Protein AF-A0A7Y9UJR3-F1 (afdb_monomer_lite)

Foldseek 3Di:
DPPPDPPPPPPPPPVCVVVDDDPDPPPPVPPQLEDDPQCQPAQVSVLVVVVPDDPDPPDDHRDCVPPDHDDDPPDDDDDD

Structure (mmCIF, N/CA/C/O backbone):
data_AF-A0A7Y9UJR3-F1
#
_entry.id   AF-A0A7Y9UJR3-F1
#
loop_
_atom_site.group_PDB
_atom_site.id
_atom_site.type_symbol
_atom_site.label_atom_id
_atom_site.label_alt_id
_atom_site.label_comp_id
_atom_site.label_asym_id
_atom_site.label_entity_id
_atom_site.label_seq_id
_atom_site.pdbx_PDB_ins_code
_atom_site.Cartn_x
_atom_site.Cartn_y
_atom_site.Cartn_z
_atom_site.occupancy
_atom_site.B_iso_or_equiv
_atom_site.auth_seq_id
_atom_site.auth_comp_id
_atom_site.auth_asym_id
_atom_site.auth_atom_id
_atom_site.pdbx_PDB_model_num
ATOM 1 N N . MET A 1 1 ? 36.164 0.840 -57.061 1.00 47.12 1 MET A N 1
ATOM 2 C CA . MET A 1 1 ? 36.303 0.222 -55.722 1.00 47.12 1 MET A CA 1
ATOM 3 C C . MET A 1 1 ? 36.160 1.310 -54.663 1.00 47.12 1 MET A C 1
ATOM 5 O O . MET A 1 1 ? 37.146 1.964 -54.354 1.00 47.12 1 MET A O 1
ATOM 9 N N . ARG A 1 2 ? 34.934 1.619 -54.218 1.00 53.75 2 ARG A N 1
ATOM 10 C CA . ARG A 1 2 ? 34.678 2.678 -53.215 1.00 53.75 2 ARG A CA 1
ATOM 11 C C . ARG A 1 2 ? 33.247 2.623 -52.646 1.00 53.75 2 ARG A C 1
ATOM 13 O O . ARG A 1 2 ? 32.642 3.642 -52.362 1.00 53.75 2 ARG A O 1
ATOM 20 N N . THR A 1 3 ? 32.688 1.423 -52.515 1.00 53.38 3 THR A N 1
ATOM 21 C CA . THR A 1 3 ? 31.308 1.186 -52.046 1.00 53.38 3 THR A CA 1
ATOM 22 C C . THR A 1 3 ? 31.305 0.203 -50.879 1.00 53.38 3 THR A C 1
ATOM 24 O O . THR A 1 3 ? 30.608 -0.803 -50.903 1.00 53.38 3 THR A O 1
ATOM 27 N N . LEU A 1 4 ? 32.154 0.444 -49.877 1.00 57.34 4 LEU A N 1
ATOM 28 C CA . LEU A 1 4 ? 32.342 -0.493 -48.764 1.00 57.34 4 LEU A CA 1
ATOM 29 C C . LEU A 1 4 ? 32.575 0.245 -47.438 1.00 57.34 4 LEU A C 1
ATOM 31 O O . LEU A 1 4 ? 33.505 -0.048 -46.702 1.00 57.34 4 LEU A O 1
ATOM 35 N N . ALA A 1 5 ? 31.752 1.259 -47.162 1.00 59.31 5 ALA A N 1
ATOM 36 C CA . ALA A 1 5 ? 31.835 2.046 -45.926 1.00 59.31 5 ALA A CA 1
ATOM 37 C C . ALA A 1 5 ? 30.456 2.354 -45.310 1.00 59.31 5 ALA A C 1
ATOM 39 O O . ALA A 1 5 ? 30.274 3.398 -44.698 1.00 59.31 5 ALA A O 1
ATOM 40 N N . LEU A 1 6 ? 29.470 1.467 -45.483 1.00 55.91 6 LEU A N 1
ATOM 41 C CA . LEU A 1 6 ? 28.131 1.624 -44.886 1.00 55.91 6 LEU A CA 1
ATOM 42 C C . LEU A 1 6 ? 27.700 0.432 -44.015 1.00 55.91 6 LEU A C 1
ATOM 44 O O . LEU A 1 6 ? 26.565 0.386 -43.560 1.00 55.91 6 LEU A O 1
ATOM 48 N N . LEU A 1 7 ? 28.595 -0.526 -43.748 1.00 54.41 7 LEU A N 1
ATOM 49 C CA . LEU A 1 7 ? 28.236 -1.758 -43.040 1.00 54.41 7 LEU A CA 1
ATOM 50 C C . LEU A 1 7 ? 28.124 -1.669 -41.496 1.00 54.41 7 LEU A C 1
ATOM 52 O O . LEU A 1 7 ? 27.446 -2.533 -40.948 1.00 54.41 7 LEU A O 1
ATOM 56 N N . PRO A 1 8 ? 28.694 -0.699 -40.741 1.00 54.69 8 PRO A N 1
ATOM 57 C CA . PRO A 1 8 ? 28.661 -0.809 -39.280 1.00 54.69 8 PRO A CA 1
ATOM 58 C C . PRO A 1 8 ? 27.377 -0.251 -38.642 1.00 54.69 8 PRO A C 1
ATOM 60 O O . PRO A 1 8 ? 27.161 -0.467 -37.455 1.00 54.69 8 PRO A O 1
ATOM 63 N N . LEU A 1 9 ? 26.511 0.450 -39.388 1.00 54.22 9 LEU A N 1
ATOM 64 C CA . LEU A 1 9 ? 25.350 1.140 -38.801 1.00 54.22 9 LEU A CA 1
ATOM 65 C C . LEU A 1 9 ? 24.165 0.205 -38.482 1.00 54.22 9 LEU A C 1
ATOM 67 O O . LEU A 1 9 ? 23.263 0.583 -37.745 1.00 54.22 9 LEU A O 1
ATOM 71 N N . LEU A 1 10 ? 24.165 -1.020 -39.013 1.00 55.22 10 LEU A N 1
ATOM 72 C CA . LEU A 1 10 ? 23.041 -1.961 -38.901 1.00 55.22 10 LEU A CA 1
ATOM 73 C C . LEU A 1 10 ? 23.082 -2.844 -37.643 1.00 55.22 10 LEU A C 1
ATOM 75 O O . LEU A 1 10 ? 22.100 -3.512 -37.342 1.00 55.22 10 LEU A O 1
ATOM 79 N N . LEU A 1 11 ? 24.193 -2.846 -36.897 1.00 55.34 11 LEU A N 1
ATOM 80 C CA . LEU A 1 11 ? 24.364 -3.716 -35.726 1.00 55.34 11 LEU A CA 1
ATOM 81 C C . LEU A 1 11 ? 23.872 -3.098 -34.406 1.00 55.34 11 LEU A C 1
ATOM 83 O O . LEU A 1 11 ? 23.811 -3.795 -33.399 1.00 55.34 11 LEU A O 1
ATOM 87 N N . ALA A 1 12 ? 23.516 -1.810 -34.397 1.00 53.44 12 ALA A N 1
ATOM 88 C CA . ALA A 1 12 ? 23.152 -1.084 -33.177 1.00 53.44 12 ALA A CA 1
ATOM 89 C C . ALA A 1 12 ? 21.656 -1.159 -32.808 1.00 53.44 12 ALA A C 1
ATOM 91 O O . ALA A 1 12 ? 21.285 -0.764 -31.708 1.00 53.44 12 ALA A O 1
ATOM 92 N N . SER A 1 13 ? 20.786 -1.654 -33.692 1.00 54.53 13 SER A N 1
ATOM 93 C CA . SER A 1 13 ? 19.332 -1.696 -33.456 1.00 54.53 13 SER A CA 1
ATOM 94 C C . SER A 1 13 ? 18.823 -3.020 -32.876 1.00 54.53 13 SER A C 1
ATOM 96 O O . SER A 1 13 ? 17.673 -3.090 -32.452 1.00 54.53 13 SER A O 1
ATOM 98 N N . ALA A 1 14 ? 19.655 -4.065 -32.819 1.00 56.00 14 ALA A N 1
ATOM 99 C CA . ALA A 1 14 ? 19.222 -5.396 -32.383 1.00 56.00 14 ALA A CA 1
ATOM 100 C C . ALA A 1 14 ? 19.204 -5.588 -30.854 1.00 56.00 14 ALA A C 1
ATOM 102 O O . ALA A 1 14 ? 18.610 -6.546 -30.370 1.00 56.00 14 ALA A O 1
ATOM 103 N N . THR A 1 15 ? 19.815 -4.691 -30.075 1.00 56.00 15 THR A N 1
ATOM 104 C CA . THR A 1 15 ? 19.868 -4.817 -28.606 1.00 56.00 15 THR A CA 1
ATOM 105 C C . THR A 1 15 ? 18.681 -4.171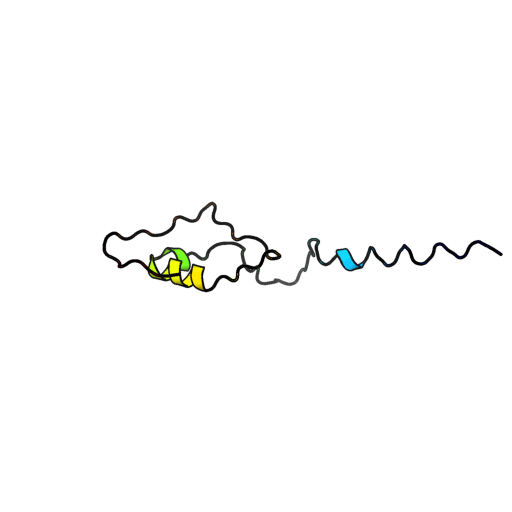 -27.884 1.00 56.00 15 THR A C 1
ATOM 107 O O . THR A 1 15 ? 18.531 -4.364 -26.683 1.00 56.00 15 THR A O 1
ATOM 110 N N . LEU A 1 16 ? 17.801 -3.456 -28.597 1.00 54.81 16 LEU A N 1
ATOM 111 C CA . LEU A 1 16 ? 16.587 -2.851 -28.026 1.00 54.81 16 LEU A CA 1
ATOM 112 C C . LEU A 1 16 ? 15.396 -3.819 -27.939 1.00 54.81 16 LEU A C 1
ATOM 114 O O . LEU A 1 16 ? 14.407 -3.497 -27.286 1.00 54.81 16 LEU A O 1
ATOM 118 N N . VAL A 1 17 ? 15.481 -5.013 -28.541 1.00 55.69 17 VAL A N 1
ATOM 119 C CA . VAL A 1 17 ? 14.375 -5.993 -28.521 1.00 55.69 17 VAL A CA 1
ATOM 120 C C . VAL A 1 17 ? 14.148 -6.623 -27.138 1.00 55.69 17 VAL A C 1
ATOM 122 O O . VAL A 1 17 ? 13.131 -7.263 -26.916 1.00 55.69 17 VAL A O 1
ATOM 125 N N . ALA A 1 18 ? 15.056 -6.400 -26.182 1.00 52.00 18 ALA A N 1
ATOM 126 C CA . ALA A 1 18 ? 14.893 -6.842 -24.797 1.00 52.00 18 ALA A CA 1
ATOM 127 C C . ALA A 1 18 ? 14.137 -5.834 -23.904 1.00 52.00 18 ALA A C 1
ATOM 129 O O . ALA A 1 18 ? 13.856 -6.144 -22.754 1.00 52.00 18 ALA A O 1
ATOM 130 N N . CYS A 1 19 ? 13.786 -4.647 -24.416 1.00 59.00 19 CYS A N 1
ATOM 131 C CA . CYS A 1 19 ? 12.960 -3.656 -23.708 1.00 59.00 19 CYS A CA 1
ATOM 132 C C . CYS A 1 19 ? 11.575 -3.496 -24.370 1.00 59.00 19 CYS A C 1
ATOM 134 O O . CYS A 1 19 ? 10.953 -2.439 -24.309 1.00 59.00 19 CYS A O 1
ATOM 136 N N . GLY A 1 20 ? 11.108 -4.532 -25.076 1.00 58.94 20 GLY A N 1
ATOM 137 C CA . GLY A 1 20 ? 9.862 -4.488 -25.834 1.00 58.94 20 GLY A CA 1
ATOM 138 C C . GLY A 1 20 ? 9.200 -5.855 -25.931 1.00 58.94 20 GLY A C 1
ATOM 139 O O . GLY A 1 20 ? 9.476 -6.593 -26.868 1.00 58.94 20 GLY A O 1
ATOM 140 N N . GLY A 1 21 ? 8.326 -6.148 -24.961 1.00 59.38 21 GLY A N 1
ATOM 141 C CA . GLY A 1 21 ? 7.216 -7.107 -25.046 1.00 59.38 21 GLY A CA 1
ATOM 142 C C . GLY A 1 21 ? 7.494 -8.405 -25.805 1.00 59.38 21 GLY A C 1
ATOM 143 O O . GLY A 1 21 ? 7.055 -8.562 -26.943 1.00 59.38 21 GLY A O 1
ATOM 144 N N . GLY A 1 22 ? 8.183 -9.347 -25.161 1.00 46.75 22 GLY A N 1
ATOM 145 C CA . GLY A 1 22 ? 8.305 -10.717 -25.652 1.00 46.75 22 GLY A CA 1
ATOM 146 C C . GLY A 1 22 ? 7.039 -11.518 -25.353 1.00 46.75 22 GLY A C 1
ATOM 147 O O . GLY A 1 22 ? 6.669 -11.685 -24.194 1.00 46.75 22 GLY A O 1
ATOM 148 N N . SER A 1 23 ? 6.379 -12.028 -26.395 1.00 57.97 23 SER A N 1
ATOM 149 C CA . SER A 1 23 ? 5.427 -13.137 -26.279 1.00 57.97 23 SER A CA 1
ATOM 150 C C . SER A 1 23 ? 6.207 -14.423 -26.011 1.00 57.97 23 SER A C 1
ATOM 152 O O . SER A 1 23 ? 6.481 -15.200 -26.924 1.00 57.97 23 SER A O 1
ATOM 154 N N . ASP A 1 24 ? 6.617 -14.607 -24.762 1.00 54.97 24 ASP A N 1
ATOM 155 C CA . ASP A 1 24 ? 7.121 -15.880 -24.273 1.00 54.97 24 ASP A CA 1
ATOM 156 C C . ASP A 1 24 ? 5.912 -16.768 -23.947 1.00 54.97 24 ASP A C 1
ATOM 158 O O . ASP A 1 24 ? 5.143 -16.490 -23.033 1.00 54.97 24 ASP A O 1
ATOM 162 N N . ASP A 1 25 ? 5.736 -17.846 -24.715 1.00 58.34 25 ASP A N 1
ATOM 163 C CA . ASP A 1 25 ? 4.770 -18.935 -24.464 1.00 58.34 25 ASP A CA 1
ATOM 164 C C . ASP A 1 25 ? 5.259 -19.876 -23.336 1.00 58.34 25 ASP A C 1
ATOM 166 O O . ASP A 1 25 ? 4.862 -21.036 -23.208 1.00 58.34 25 ASP A O 1
ATOM 170 N N . THR A 1 26 ? 6.185 -19.388 -22.512 1.00 56.38 26 THR A N 1
ATOM 171 C CA . THR A 1 26 ? 6.468 -19.953 -21.203 1.00 56.38 26 THR A CA 1
ATOM 172 C C . THR A 1 26 ? 5.523 -19.258 -20.226 1.00 56.38 26 THR A C 1
ATOM 174 O O . THR A 1 26 ? 5.394 -18.037 -20.292 1.00 56.38 26 THR A O 1
ATOM 177 N N . PRO A 1 27 ? 4.829 -19.963 -19.312 1.00 48.66 27 PRO A N 1
ATOM 178 C CA . PRO A 1 27 ? 4.171 -19.283 -18.213 1.00 48.66 27 PRO A CA 1
ATOM 179 C C . PRO A 1 27 ? 5.286 -18.744 -17.318 1.00 48.66 27 PRO A C 1
ATOM 181 O O . PRO A 1 27 ? 5.678 -19.365 -16.331 1.00 48.66 27 PRO A O 1
ATOM 184 N N . VAL A 1 28 ? 5.839 -17.592 -17.694 1.00 49.66 28 VAL A N 1
ATOM 185 C CA . VAL A 1 28 ? 6.430 -16.667 -16.747 1.00 49.66 28 VAL A CA 1
ATOM 186 C C . VAL A 1 28 ? 5.313 -16.479 -15.739 1.00 49.66 28 VAL A C 1
ATOM 188 O O . VAL A 1 28 ? 4.234 -16.010 -16.103 1.00 49.66 28 VAL A O 1
ATOM 191 N N . THR A 1 29 ? 5.501 -16.962 -14.509 1.00 44.44 29 THR A N 1
ATOM 192 C CA . THR A 1 29 ? 4.624 -16.575 -13.409 1.00 44.44 29 THR A CA 1
ATOM 193 C C . THR A 1 29 ? 4.629 -15.064 -13.453 1.00 44.44 29 THR A C 1
ATOM 195 O O . THR A 1 29 ? 5.650 -14.464 -13.126 1.00 44.44 29 THR A O 1
ATOM 198 N N . ALA A 1 30 ? 3.555 -14.469 -13.972 1.00 48.62 30 ALA A N 1
ATOM 199 C CA . ALA A 1 30 ? 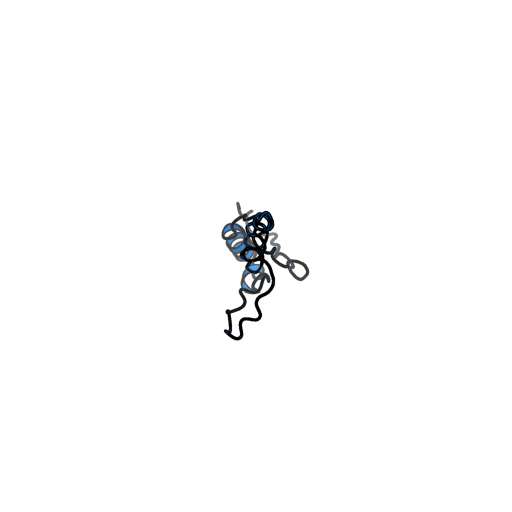3.423 -13.035 -14.006 1.00 48.62 30 ALA A CA 1
ATOM 200 C C . ALA A 1 30 ? 3.570 -12.622 -12.548 1.00 48.62 30 ALA A C 1
ATOM 202 O O . ALA A 1 30 ? 2.718 -12.944 -11.719 1.00 48.62 30 ALA A O 1
ATOM 203 N N . THR A 1 31 ? 4.700 -12.009 -12.202 1.00 56.69 31 THR A N 1
ATOM 204 C CA . THR A 1 31 ? 4.756 -11.169 -11.021 1.00 56.69 31 THR A CA 1
ATOM 205 C C . THR A 1 31 ? 3.781 -10.067 -11.357 1.00 56.69 31 THR A C 1
ATOM 207 O O . THR A 1 31 ? 4.102 -9.157 -12.113 1.00 56.69 31 THR A O 1
ATOM 210 N N . THR A 1 32 ? 2.531 -10.261 -10.953 1.00 72.62 32 THR A N 1
ATOM 211 C CA . THR A 1 32 ? 1.483 -9.280 -11.145 1.00 72.62 32 THR A CA 1
ATOM 212 C C . THR A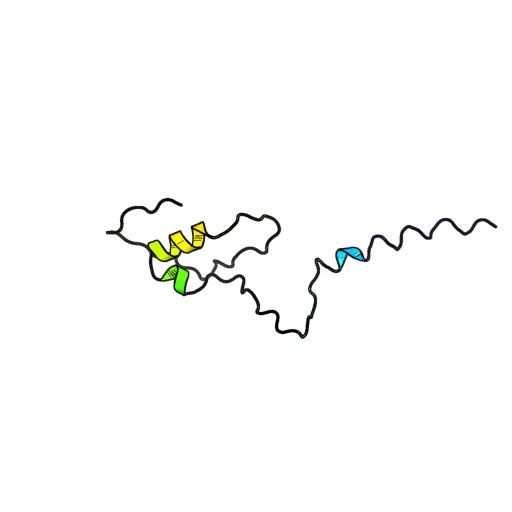 1 32 ? 1.997 -8.000 -10.513 1.00 72.62 32 THR A C 1
ATOM 214 O O . THR A 1 32 ? 2.381 -8.015 -9.343 1.00 72.62 32 THR A O 1
ATOM 217 N N . ASN A 1 33 ? 1.989 -6.896 -11.254 1.00 87.88 33 ASN A N 1
ATOM 218 C CA . ASN A 1 33 ? 2.295 -5.563 -10.732 1.00 87.88 33 ASN A CA 1
ATOM 219 C C . ASN A 1 33 ? 1.226 -5.059 -9.744 1.00 87.88 33 ASN A C 1
ATOM 221 O O . ASN A 1 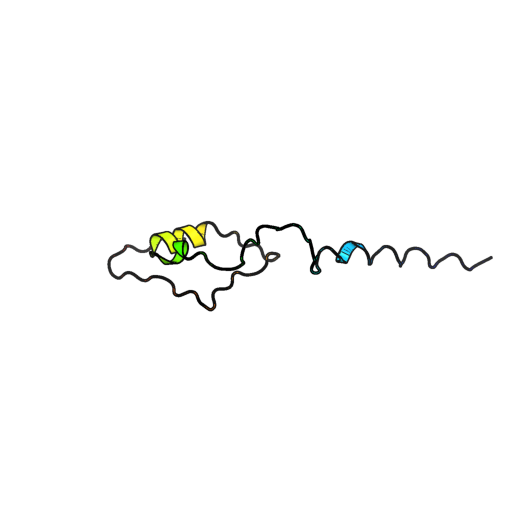33 ? 1.118 -3.873 -9.472 1.00 87.88 33 ASN A O 1
ATOM 225 N N . GLU A 1 34 ? 0.428 -5.964 -9.195 1.00 91.12 34 GLU A N 1
ATOM 226 C CA . GLU A 1 34 ? -0.663 -5.718 -8.276 1.00 91.12 34 GLU A CA 1
ATOM 227 C C . GLU A 1 34 ? -0.172 -5.862 -6.840 1.00 91.12 34 GLU A C 1
ATOM 229 O O . GLU A 1 34 ? 0.640 -6.729 -6.505 1.00 91.12 34 GLU A O 1
ATOM 234 N N . VAL A 1 35 ? -0.726 -5.040 -5.956 1.00 92.75 35 VAL A N 1
ATOM 235 C CA . VAL A 1 35 ? -0.537 -5.223 -4.519 1.00 92.75 35 VAL A CA 1
ATOM 236 C C . VAL A 1 35 ? -1.298 -6.480 -4.071 1.00 92.75 35 VAL A C 1
ATOM 238 O O . VAL A 1 35 ? -2.510 -6.569 -4.285 1.00 92.75 35 VAL A O 1
ATOM 241 N N . PRO A 1 36 ? -0.640 -7.457 -3.419 1.00 93.06 36 PRO A N 1
ATOM 242 C CA . PRO A 1 36 ? -1.306 -8.679 -2.993 1.00 93.06 36 PRO A CA 1
ATOM 243 C C . PRO A 1 36 ? -2.353 -8.383 -1.916 1.00 93.06 36 PRO A C 1
ATOM 245 O O . PRO A 1 36 ? -2.129 -7.573 -1.017 1.00 93.06 36 PRO A O 1
ATOM 248 N N . ALA A 1 37 ? -3.474 -9.110 -1.935 1.00 92.31 37 ALA A N 1
ATOM 249 C CA . ALA A 1 37 ? -4.560 -8.920 -0.966 1.00 92.31 37 ALA A CA 1
ATOM 250 C C . ALA A 1 37 ? -4.107 -9.084 0.498 1.00 92.31 37 ALA A C 1
ATOM 252 O O . ALA A 1 37 ? -4.657 -8.459 1.399 1.00 92.31 37 ALA A O 1
ATOM 253 N N . THR A 1 38 ? -3.072 -9.891 0.751 1.00 94.12 38 THR A N 1
ATOM 254 C CA . THR A 1 38 ? -2.484 -10.062 2.087 1.00 94.12 38 THR A CA 1
ATOM 255 C C . THR A 1 38 ? -1.772 -8.812 2.602 1.00 94.12 38 THR A C 1
ATOM 257 O O . THR A 1 38 ? -1.582 -8.700 3.807 1.00 94.12 38 THR A O 1
ATOM 260 N N . ALA A 1 39 ? -1.379 -7.872 1.738 1.00 95.25 39 ALA A N 1
ATOM 261 C CA . ALA A 1 39 ? -0.736 -6.627 2.155 1.00 95.25 39 ALA A CA 1
ATOM 262 C C . ALA A 1 39 ? -1.733 -5.614 2.737 1.00 95.25 39 ALA A C 1
ATOM 264 O O . ALA A 1 39 ? -1.331 -4.732 3.483 1.00 95.25 39 ALA A O 1
ATOM 265 N N . THR A 1 40 ? -3.031 -5.726 2.445 1.00 95.62 40 THR A N 1
ATOM 266 C CA . THR A 1 40 ? -4.043 -4.751 2.894 1.00 95.62 40 THR A CA 1
ATOM 267 C C . THR A 1 40 ? -4.888 -5.238 4.073 1.00 95.62 40 THR A C 1
ATOM 269 O O . THR A 1 40 ? -5.803 -4.542 4.502 1.00 95.62 40 THR A O 1
ATOM 272 N N . VAL A 1 41 ? -4.574 -6.407 4.647 1.00 96.00 41 VAL A N 1
ATOM 273 C CA . VAL A 1 41 ? -5.353 -7.004 5.753 1.00 96.00 41 VAL A CA 1
ATOM 274 C C . VAL A 1 41 ? -5.195 -6.276 7.091 1.00 96.00 41 VAL A C 1
ATOM 276 O O . VAL A 1 41 ? -6.048 -6.420 7.963 1.00 96.00 41 VAL A O 1
ATOM 279 N N . SER A 1 42 ? -4.103 -5.530 7.287 1.00 95.00 42 SER A N 1
ATOM 280 C CA . SER A 1 42 ? -3.837 -4.753 8.503 1.00 95.00 42 SER A CA 1
ATOM 281 C C . SER A 1 42 ? -2.766 -3.688 8.266 1.00 95.00 42 SER A C 1
ATOM 283 O O . SER A 1 42 ? -1.975 -3.795 7.327 1.00 95.00 42 SER A O 1
ATOM 285 N N . VAL A 1 43 ? -2.703 -2.682 9.146 1.00 95.56 43 VAL A N 1
ATOM 286 C CA . VAL A 1 43 ? -1.678 -1.619 9.102 1.00 95.56 43 VAL A CA 1
ATOM 287 C C . VAL A 1 43 ? -0.264 -2.210 9.125 1.00 95.56 43 VAL A C 1
ATOM 289 O O . VAL A 1 43 ? 0.579 -1.829 8.317 1.00 95.56 43 VAL A O 1
ATOM 292 N N . ALA A 1 44 ? -0.016 -3.196 9.992 1.00 93.88 44 ALA A N 1
ATOM 293 C CA . ALA A 1 44 ? 1.285 -3.856 10.098 1.00 93.88 44 ALA A CA 1
ATOM 294 C C . ALA A 1 44 ? 1.663 -4.643 8.831 1.00 93.88 44 ALA A C 1
ATOM 296 O O . ALA A 1 44 ? 2.817 -4.605 8.407 1.00 93.88 44 ALA A O 1
ATOM 297 N N . ALA A 1 45 ? 0.704 -5.336 8.205 1.00 94.81 45 ALA A N 1
ATOM 298 C CA . ALA A 1 45 ? 0.949 -6.055 6.955 1.00 94.81 45 ALA A CA 1
ATOM 299 C C . ALA A 1 45 ? 1.271 -5.089 5.807 1.00 94.81 45 ALA A C 1
ATOM 301 O O . ALA A 1 45 ? 2.200 -5.337 5.038 1.00 94.81 45 ALA A O 1
ATOM 302 N N . PHE A 1 46 ? 0.557 -3.963 5.741 1.00 95.44 46 PHE A N 1
ATOM 303 C CA . PHE A 1 46 ? 0.786 -2.928 4.738 1.00 95.44 46 PHE A CA 1
ATOM 304 C C . PHE A 1 46 ? 2.171 -2.299 4.890 1.00 95.44 46 PHE A C 1
ATOM 306 O O . PHE A 1 46 ? 2.921 -2.209 3.919 1.00 95.44 46 PHE A O 1
ATOM 313 N N . ALA A 1 47 ? 2.544 -1.946 6.122 1.00 94.81 47 ALA A N 1
ATOM 314 C CA . ALA A 1 47 ? 3.864 -1.426 6.452 1.00 94.81 47 ALA A CA 1
ATOM 315 C C . ALA A 1 47 ? 4.984 -2.419 6.111 1.00 94.81 47 ALA A C 1
ATOM 317 O O . ALA A 1 47 ? 5.965 -2.058 5.463 1.00 94.81 47 ALA A O 1
ATOM 318 N N . SER A 1 48 ? 4.812 -3.689 6.489 1.00 94.62 48 SER A N 1
ATOM 319 C CA . SER A 1 48 ? 5.782 -4.739 6.179 1.00 94.62 48 SER A CA 1
ATOM 320 C C . SER A 1 48 ? 5.939 -4.946 4.676 1.00 94.62 48 SER A C 1
ATOM 322 O O . SER A 1 48 ? 7.056 -5.174 4.225 1.00 94.62 48 SER A O 1
ATOM 324 N N . TYR A 1 49 ? 4.851 -4.889 3.905 1.00 94.69 49 TYR A N 1
ATOM 325 C CA . TYR A 1 49 ? 4.919 -4.994 2.450 1.00 94.69 49 TYR A CA 1
ATOM 326 C C . TYR A 1 49 ? 5.665 -3.804 1.847 1.00 94.69 49 TYR A C 1
ATOM 328 O O . TYR A 1 49 ? 6.612 -4.011 1.095 1.00 94.69 49 TYR A O 1
ATOM 336 N N . ALA A 1 50 ? 5.298 -2.578 2.230 1.00 93.25 50 ALA A N 1
ATOM 337 C CA . ALA A 1 50 ? 5.948 -1.363 1.748 1.00 93.25 50 ALA A CA 1
ATOM 338 C C . ALA A 1 50 ? 7.456 -1.343 2.052 1.00 93.25 50 ALA A C 1
ATOM 340 O O . ALA A 1 50 ? 8.242 -0.992 1.179 1.00 93.25 50 ALA A O 1
ATOM 341 N N . GLY A 1 51 ? 7.870 -1.781 3.246 1.00 93.31 51 GLY A N 1
ATOM 342 C CA . GLY A 1 51 ? 9.283 -1.841 3.638 1.00 93.31 51 GLY A CA 1
ATOM 343 C C . GLY A 1 51 ? 10.114 -2.916 2.923 1.00 93.31 51 GLY A C 1
ATOM 344 O O . GLY A 1 51 ? 11.338 -2.881 3.002 1.00 93.31 51 GLY A O 1
ATOM 345 N N . MET A 1 52 ? 9.482 -3.871 2.232 1.00 91.75 52 MET A N 1
ATOM 346 C CA . MET A 1 52 ? 10.178 -4.846 1.378 1.00 91.75 52 MET A CA 1
ATOM 347 C C . MET A 1 52 ? 10.353 -4.356 -0.065 1.00 91.75 52 MET A C 1
ATOM 349 O O . MET A 1 52 ? 11.043 -5.016 -0.840 1.00 91.75 52 MET A O 1
ATOM 353 N N . LEU A 1 53 ? 9.705 -3.252 -0.451 1.00 90.56 53 LEU A N 1
ATOM 354 C CA . LEU A 1 53 ? 9.795 -2.729 -1.808 1.00 90.56 53 LEU A CA 1
ATOM 355 C C . LEU A 1 53 ? 11.106 -1.968 -1.996 1.00 90.56 53 LEU A C 1
ATOM 357 O O . LEU A 1 53 ? 11.385 -0.996 -1.297 1.00 90.56 53 LEU A O 1
ATOM 361 N N . ASP A 1 54 ? 11.872 -2.371 -3.004 1.00 88.06 54 ASP A N 1
AT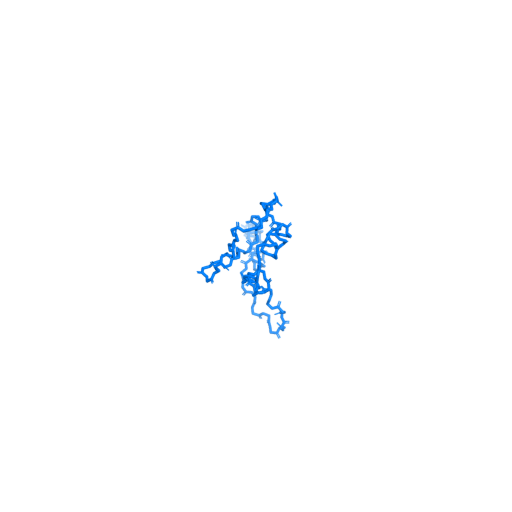OM 362 C CA . ASP A 1 54 ? 13.035 -1.615 -3.444 1.00 88.06 54 ASP A CA 1
ATOM 363 C C . ASP A 1 54 ? 12.602 -0.448 -4.342 1.00 88.06 54 ASP A C 1
ATOM 365 O O . ASP A 1 54 ? 11.810 -0.605 -5.276 1.00 88.06 54 ASP A O 1
ATOM 369 N N . ALA A 1 55 ? 13.166 0.736 -4.099 1.00 83.31 55 ALA A N 1
ATOM 370 C CA . ALA A 1 55 ? 12.997 1.885 -4.980 1.00 83.31 55 ALA A CA 1
ATOM 371 C C . ALA A 1 55 ? 13.885 1.715 -6.222 1.00 83.31 55 ALA A C 1
ATOM 373 O O . ALA A 1 55 ? 15.060 2.087 -6.223 1.00 83.31 55 ALA A O 1
ATOM 374 N N . VAL A 1 56 ? 13.325 1.112 -7.271 1.00 87.75 56 VAL A N 1
ATOM 375 C CA . VAL A 1 56 ? 14.024 0.864 -8.536 1.00 87.75 56 VAL A CA 1
ATOM 376 C C . VAL A 1 56 ? 13.328 1.616 -9.666 1.00 87.75 56 VAL A C 1
ATOM 378 O O . VAL A 1 56 ? 12.259 1.220 -10.120 1.00 87.75 56 VAL A O 1
ATOM 381 N N . ASP A 1 57 ? 13.973 2.667 -10.171 1.00 85.19 57 ASP A N 1
ATOM 382 C CA . ASP A 1 57 ? 13.408 3.553 -11.204 1.00 85.19 57 ASP A CA 1
ATOM 383 C C . ASP A 1 57 ? 13.2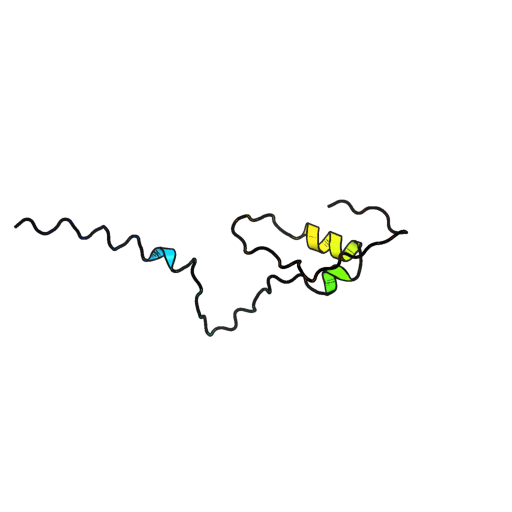06 2.884 -12.576 1.00 85.19 57 ASP A C 1
ATOM 385 O O . ASP A 1 57 ? 12.552 3.439 -13.456 1.00 85.19 57 ASP A O 1
ATOM 389 N N . THR A 1 58 ? 13.795 1.705 -12.791 1.00 88.31 58 THR A N 1
ATOM 390 C CA . THR A 1 58 ? 13.691 0.953 -14.052 1.00 88.31 58 THR A CA 1
ATOM 391 C C . THR A 1 58 ? 12.633 -0.147 -14.019 1.00 88.31 58 THR A C 1
ATOM 393 O O . THR A 1 58 ? 12.420 -0.799 -15.040 1.00 88.31 58 THR A O 1
ATOM 396 N N . SER A 1 59 ? 12.023 -0.402 -12.861 1.00 84.56 59 SER A N 1
ATOM 397 C CA . SER A 1 59 ? 10.995 -1.432 -12.706 1.00 84.56 59 SER A CA 1
ATOM 398 C C . SER A 1 59 ? 9.624 -0.884 -13.081 1.00 84.56 59 SER A C 1
ATOM 400 O O . SER A 1 59 ? 9.354 0.309 -12.940 1.00 84.56 59 SER A O 1
ATOM 402 N N . GLU A 1 60 ? 8.738 -1.762 -13.549 1.00 87.38 60 GLU A N 1
ATOM 403 C CA . GLU A 1 60 ? 7.350 -1.376 -13.780 1.00 87.38 60 GLU A CA 1
ATOM 404 C C . GLU A 1 60 ? 6.692 -0.970 -12.441 1.00 87.38 60 GLU A C 1
ATOM 406 O O . GLU A 1 60 ? 6.856 -1.688 -11.449 1.00 87.38 60 GLU A O 1
ATOM 411 N N . PRO A 1 61 ? 5.975 0.170 -12.373 1.00 89.19 61 PRO A N 1
ATOM 412 C CA . PRO A 1 61 ? 5.317 0.609 -11.145 1.00 89.19 61 PRO A CA 1
ATOM 413 C C . PRO A 1 61 ? 4.237 -0.366 -10.670 1.00 89.19 61 PRO A C 1
ATOM 415 O O . PRO A 1 61 ? 3.572 -1.012 -11.479 1.00 89.19 61 PRO A O 1
ATOM 418 N N . LEU A 1 62 ? 4.008 -0.422 -9.357 1.00 91.31 62 LEU A N 1
ATOM 419 C CA . LEU A 1 62 ? 2.860 -1.138 -8.802 1.00 91.31 62 LEU A CA 1
ATOM 420 C C . LEU A 1 62 ? 1.549 -0.421 -9.155 1.00 91.31 62 LEU A C 1
ATOM 422 O O . LEU A 1 62 ? 1.436 0.798 -8.994 1.00 91.31 62 LEU A O 1
ATOM 426 N N . ASP A 1 63 ? 0.540 -1.183 -9.566 1.00 91.94 63 ASP A N 1
ATOM 427 C CA . ASP A 1 63 ? -0.834 -0.713 -9.671 1.00 91.94 63 ASP A CA 1
ATOM 428 C C . ASP A 1 63 ? -1.448 -0.601 -8.272 1.00 91.94 63 ASP A C 1
ATOM 430 O O . ASP A 1 63 ? -1.645 -1.582 -7.549 1.00 91.94 63 ASP A O 1
ATOM 434 N N . VAL A 1 64 ? -1.746 0.639 -7.891 1.00 93.19 64 VAL A N 1
ATOM 435 C CA . VAL A 1 64 ? -2.363 1.000 -6.611 1.00 93.19 64 VAL A CA 1
ATOM 436 C C . VAL A 1 64 ? -3.769 1.576 -6.784 1.00 93.19 64 VAL A C 1
ATOM 438 O O . VAL A 1 64 ? -4.368 2.035 -5.813 1.00 93.19 64 VAL A O 1
ATOM 441 N N . SER A 1 65 ? -4.318 1.563 -8.001 1.00 94.31 65 SER A N 1
ATOM 442 C CA . SER A 1 65 ? -5.600 2.204 -8.321 1.00 94.31 65 SER A CA 1
ATOM 443 C C . SER A 1 65 ? -6.785 1.606 -7.554 1.00 94.31 65 SER A C 1
ATOM 445 O O . SER A 1 65 ? -7.716 2.326 -7.189 1.00 94.31 65 SER A O 1
ATOM 447 N N . SER A 1 66 ? -6.733 0.305 -7.264 1.00 89.94 66 SER A N 1
ATOM 448 C CA . SER A 1 66 ? -7.742 -0.431 -6.495 1.00 89.94 66 SER A CA 1
ATOM 449 C C . SER A 1 66 ? -7.360 -0.654 -5.028 1.00 89.94 66 SER A C 1
ATOM 451 O O . SER A 1 66 ? -8.084 -1.336 -4.298 1.00 89.94 66 SER A O 1
ATOM 453 N N . VAL A 1 67 ? -6.222 -0.124 -4.577 1.00 94.25 67 VAL A N 1
ATOM 454 C CA . VAL A 1 67 ? -5.702 -0.368 -3.229 1.00 94.25 67 VAL A CA 1
ATOM 455 C C . VAL A 1 67 ? -6.309 0.631 -2.255 1.00 94.25 67 VAL A C 1
ATOM 457 O O . VAL A 1 67 ? -6.174 1.840 -2.410 1.00 94.25 67 VAL A O 1
ATOM 460 N N . THR A 1 68 ? -6.953 0.119 -1.208 1.00 95.69 68 THR A N 1
ATOM 461 C CA . THR A 1 68 ? -7.372 0.922 -0.052 1.00 95.69 68 THR A CA 1
ATOM 462 C C . THR A 1 68 ? -6.462 0.576 1.125 1.00 95.69 68 THR A C 1
ATOM 464 O O . THR A 1 68 ? -6.530 -0.555 1.612 1.00 95.69 68 THR A O 1
ATOM 467 N N . PRO A 1 69 ? -5.592 1.497 1.577 1.00 92.81 69 PRO A N 1
ATOM 468 C CA . PRO A 1 69 ? -4.739 1.250 2.731 1.00 92.81 69 PRO A CA 1
ATOM 469 C C . PRO A 1 69 ? -5.571 1.020 4.002 1.00 92.81 69 PRO A C 1
ATOM 471 O O . PRO A 1 69 ? -6.540 1.750 4.234 1.00 92.81 69 PRO A O 1
ATOM 474 N N . PRO A 1 70 ? -5.210 0.037 4.843 1.00 94.25 70 PRO A N 1
ATOM 475 C CA . PRO A 1 70 ? -5.850 -0.147 6.137 1.00 94.25 70 PRO A CA 1
ATOM 476 C C . PRO A 1 70 ? -5.499 1.010 7.079 1.00 94.25 70 PRO A C 1
ATOM 478 O O . PRO A 1 70 ? -4.378 1.518 7.080 1.00 94.25 70 PRO A O 1
ATOM 481 N N . THR A 1 71 ? -6.458 1.397 7.916 1.00 94.25 71 THR A N 1
ATOM 482 C CA . THR A 1 71 ? -6.295 2.416 8.961 1.00 94.25 71 THR A CA 1
ATOM 483 C C . THR A 1 71 ? -6.593 1.813 10.328 1.00 94.25 71 THR A C 1
ATOM 485 O O . THR A 1 71 ? -7.372 0.865 10.427 1.00 94.25 71 THR A O 1
ATOM 488 N N . SER A 1 72 ? -6.012 2.373 11.387 1.00 94.44 72 SER A N 1
ATOM 489 C CA . SER A 1 72 ? -6.263 1.948 12.765 1.00 94.44 72 SER A CA 1
ATOM 490 C C . SER A 1 72 ? -6.202 3.143 13.707 1.00 94.44 72 SER A C 1
ATOM 492 O O . SER A 1 72 ? -5.292 3.961 13.599 1.00 94.44 72 SER A O 1
ATOM 494 N N . ASP A 1 73 ? -7.168 3.226 14.623 1.00 95.12 73 ASP A N 1
ATOM 495 C CA . ASP A 1 73 ? -7.238 4.274 15.652 1.00 95.12 73 ASP A CA 1
ATOM 496 C C . ASP A 1 73 ? -6.548 3.861 16.962 1.00 95.12 73 ASP A C 1
ATOM 498 O O . ASP A 1 73 ? -6.380 4.679 17.866 1.00 95.12 73 ASP A O 1
ATOM 502 N N . THR A 1 74 ? -6.195 2.579 17.096 1.00 95.25 74 THR A N 1
ATOM 503 C CA . THR A 1 74 ? -5.634 2.003 18.329 1.00 95.25 74 THR A CA 1
ATOM 504 C C . THR A 1 74 ? -4.217 1.476 18.171 1.00 95.25 74 THR A C 1
ATOM 506 O O . THR A 1 74 ? -3.550 1.269 19.182 1.00 95.25 74 THR A O 1
ATOM 509 N N . ASP A 1 75 ? -3.771 1.214 16.941 1.00 91.12 75 ASP A N 1
ATOM 510 C CA . ASP A 1 75 ? -2.396 0.782 16.701 1.00 91.12 75 ASP A CA 1
ATOM 511 C C . ASP A 1 75 ? -1.433 1.966 16.809 1.00 91.12 75 ASP A C 1
ATOM 513 O O . ASP A 1 75 ? -1.730 3.085 16.387 1.00 91.12 75 ASP A O 1
ATOM 517 N N . GLU A 1 76 ? -0.251 1.696 17.356 1.00 91.44 76 GLU A N 1
ATOM 518 C CA . GLU A 1 76 ? 0.848 2.657 17.369 1.00 91.44 76 GLU A CA 1
ATOM 519 C C . GLU A 1 76 ? 1.356 2.930 15.939 1.00 91.44 76 GLU A C 1
ATOM 521 O O . GLU A 1 76 ? 1.315 2.035 15.083 1.00 91.44 76 GLU A O 1
ATOM 526 N N . PRO A 1 77 ? 1.892 4.134 15.659 1.00 89.38 77 PRO A N 1
ATOM 527 C CA . PRO A 1 77 ? 2.497 4.440 14.369 1.00 89.38 77 PRO A CA 1
ATOM 528 C C . PRO A 1 77 ? 3.644 3.484 14.029 1.00 89.38 77 PRO A C 1
ATOM 530 O O . PRO A 1 77 ? 4.549 3.258 14.834 1.00 89.38 77 PRO A O 1
ATOM 533 N N . VAL A 1 78 ? 3.635 2.969 12.800 1.00 85.38 78 VAL A N 1
ATOM 534 C CA . VAL A 1 78 ? 4.692 2.093 12.287 1.00 85.38 78 VAL A CA 1
ATOM 535 C C . VAL A 1 78 ? 5.711 2.923 11.510 1.00 85.38 78 VAL A C 1
ATOM 537 O O . VAL A 1 78 ? 5.343 3.707 10.635 1.00 85.38 78 VAL A O 1
ATOM 540 N N . THR A 1 79 ? 6.992 2.754 11.824 1.00 85.25 79 THR A N 1
ATOM 541 C CA . THR A 1 79 ? 8.106 3.345 11.071 1.00 85.25 79 THR A CA 1
ATOM 542 C C . THR A 1 79 ? 8.384 2.534 9.806 1.00 85.25 79 THR A C 1
ATOM 544 O O . THR A 1 79 ? 8.426 1.305 9.875 1.00 85.25 79 THR A O 1
ATOM 547 N N . LEU A 1 80 ? 8.600 3.220 8.680 1.00 77.56 80 LEU A N 1
ATOM 548 C CA . LEU A 1 80 ? 8.962 2.643 7.378 1.00 77.56 80 LEU A CA 1
ATOM 549 C C . LEU A 1 80 ? 10.375 3.067 6.980 1.00 77.56 80 LEU A C 1
ATOM 551 O O . LEU A 1 80 ? 10.707 4.251 7.231 1.00 77.56 80 LEU A O 1
#

Radius of gyration: 22.74 Å; chains: 1; bounding box: 44×24×74 Å

Organism: NCBI:txid522889

pLDDT: mean 76.9, std 18.52, range [44.44, 96.0]

Sequence (80 aa):
MRTLALLPLLLASATLVACGGGSDDTPVTATTNEVPATATVSVAAFASYAGMLDAVDTSEPLDVSSVTPPTSDTDEPVTL

Secondary structure (DSSP, 8-state):
----S-SGGGSSSGGGGGGS-----S------SBPPGGGSSSHHHHHHHHHT----TTSPPPB-TT------SSSPPPP-